Protein AF-A0A969NGE4-F1 (afdb_monomer)

Mean predicted aligned error: 2.94 Å

Sequence (119 aa):
MRVAFHCNHLGIAGTEVAIFDYAKYGRDLLEIDPYFIVKRDSADTLQKIYLKFCSEFGSEKILFYEGFNSVERLLDQKKIDIFYALKSGEIDHVVSNGRKTVIHSVFGANQPHGNVYAY

Solvent-accessible surface area (backbone atoms only — not comparable to full-atom values): 6606 Å² total; per-residue (Å²): 92,32,36,31,39,51,33,74,40,40,52,84,50,71,61,44,49,49,51,52,49,51,43,51,50,33,31,78,75,66,60,34,48,62,31,37,43,28,39,51,86,36,88,63,46,38,67,73,45,49,52,51,50,30,73,76,68,38,60,92,32,58,42,74,33,84,50,78,86,53,46,61,58,54,38,59,77,67,59,45,55,32,39,36,37,67,43,61,29,64,89,77,77,90,58,60,93,89,38,54,16,37,33,40,24,79,40,92,56,86,44,85,50,70,76,40,63,46,112

pLDDT: mean 94.83, std 6.05, range [63.03, 98.81]

Radius of gyration: 13.27 Å; Cα contacts (8 Å, |Δi|>4): 217; chains: 1; bounding box: 32×34×32 Å

Nearest PDB structures (foldseek):
  1vq1-assembly2_B  TM=5.377E-01  e=7.753E-01  Thermotoga maritima MSB8
  1sg9-assembly2_B  TM=5.457E-01  e=9.379E-01  Thermotoga maritima
  1vq1-assembly1_A  TM=5.554E-01  e=1.065E+00  Thermotoga maritima MSB8
  1nv8-assembly2_B  TM=5.091E-01  e=1.135E+00  Thermotoga maritima
  1nv9-assembly1_A  TM=5.431E-01  e=4.588E+00  Thermotoga maritima

Structure (mmCIF, N/CA/C/O backbone):
data_AF-A0A969NGE4-F1
#
_entry.id   AF-A0A969NGE4-F1
#
loop_
_atom_site.group_PDB
_atom_site.id
_atom_site.type_symbol
_atom_site.label_atom_id
_atom_site.label_alt_id
_atom_site.label_comp_id
_atom_site.label_asym_id
_atom_site.label_entity_id
_atom_site.label_seq_id
_atom_site.pdbx_PDB_ins_code
_atom_site.Cartn_x
_atom_site.Cartn_y
_atom_site.Cartn_z
_atom_site.occupancy
_atom_site.B_iso_or_equiv
_atom_site.auth_seq_id
_atom_site.auth_comp_id
_atom_site.auth_asym_id
_atom_site.auth_atom_id
_atom_site.pdbx_PDB_model_num
ATOM 1 N N . MET A 1 1 ? -13.743 -2.656 3.933 1.00 96.81 1 MET A N 1
ATOM 2 C CA . MET A 1 1 ? -12.618 -3.629 3.986 1.00 96.81 1 MET A CA 1
ATOM 3 C C . MET A 1 1 ? -11.305 -2.864 3.973 1.00 96.81 1 MET A C 1
ATOM 5 O O . MET A 1 1 ? -11.189 -1.956 3.162 1.00 96.81 1 MET A O 1
ATOM 9 N N . ARG A 1 2 ? -10.340 -3.177 4.842 1.00 98.62 2 ARG A N 1
ATOM 10 C CA . ARG A 1 2 ? -9.054 -2.467 4.927 1.00 98.62 2 ARG A CA 1
ATOM 11 C C . ARG A 1 2 ? -7.997 -3.091 4.032 1.00 98.62 2 ARG A C 1
ATOM 13 O O . ARG A 1 2 ? -7.658 -4.263 4.193 1.00 98.62 2 ARG A O 1
ATOM 20 N N . VAL A 1 3 ? -7.447 -2.290 3.127 1.00 98.81 3 VAL A N 1
ATOM 21 C CA . VAL A 1 3 ? -6.458 -2.744 2.143 1.00 98.81 3 VAL A CA 1
ATOM 22 C C . VAL A 1 3 ? -5.179 -1.944 2.318 1.00 98.81 3 VAL A C 1
ATOM 24 O O . VAL A 1 3 ? -5.200 -0.718 2.257 1.00 98.81 3 VAL A O 1
ATOM 27 N N . ALA A 1 4 ? -4.068 -2.636 2.542 1.00 98.69 4 ALA A N 1
ATOM 28 C CA . ALA A 1 4 ? -2.747 -2.035 2.608 1.00 98.69 4 ALA A CA 1
ATOM 29 C C . ALA A 1 4 ? -2.038 -2.173 1.260 1.00 98.69 4 ALA A C 1
ATOM 31 O O . ALA A 1 4 ? -1.739 -3.287 0.840 1.00 98.69 4 ALA A O 1
ATOM 32 N N . PHE A 1 5 ? -1.741 -1.052 0.613 1.00 98.62 5 PHE A N 1
ATOM 33 C CA . PHE A 1 5 ? -0.959 -0.982 -0.614 1.00 98.62 5 PHE A CA 1
ATOM 34 C C . PHE A 1 5 ? 0.525 -0.863 -0.267 1.00 98.62 5 PHE A C 1
ATOM 36 O O . PHE A 1 5 ? 0.932 0.049 0.455 1.00 98.62 5 PHE A O 1
ATOM 43 N N . HIS A 1 6 ? 1.336 -1.796 -0.753 1.00 97.88 6 HIS A N 1
ATOM 44 C CA . HIS A 1 6 ? 2.785 -1.745 -0.606 1.00 97.88 6 HIS A CA 1
ATOM 45 C C . HIS A 1 6 ? 3.399 -0.762 -1.602 1.00 97.88 6 HIS A C 1
ATOM 47 O O . HIS A 1 6 ? 3.076 -0.803 -2.787 1.00 97.88 6 HIS A O 1
ATOM 53 N N . CYS A 1 7 ? 4.309 0.082 -1.115 1.00 95.50 7 CYS A N 1
ATOM 54 C CA . CYS A 1 7 ? 5.097 0.996 -1.930 1.00 95.50 7 CYS A CA 1
ATOM 55 C C . CYS A 1 7 ? 6.577 0.888 -1.542 1.00 95.50 7 CYS A C 1
ATOM 57 O O . CYS A 1 7 ? 6.941 1.026 -0.370 1.00 95.50 7 CYS A O 1
ATOM 59 N N . ASN A 1 8 ? 7.460 0.736 -2.530 1.00 92.94 8 ASN A N 1
ATOM 60 C CA . ASN A 1 8 ? 8.903 0.840 -2.289 1.00 92.94 8 ASN A CA 1
ATOM 61 C C . ASN A 1 8 ? 9.329 2.278 -1.962 1.00 92.94 8 ASN A C 1
ATOM 63 O O . ASN A 1 8 ? 10.284 2.477 -1.220 1.00 92.94 8 ASN A O 1
ATOM 67 N N . HIS A 1 9 ? 8.628 3.263 -2.523 1.00 93.19 9 HIS A N 1
ATOM 68 C CA . HIS A 1 9 ? 8.815 4.694 -2.297 1.00 93.19 9 HIS A CA 1
ATOM 69 C C . HIS A 1 9 ? 7.540 5.447 -2.705 1.00 93.19 9 HIS A C 1
ATOM 71 O O . HIS A 1 9 ? 6.631 4.857 -3.287 1.00 93.19 9 HIS A O 1
ATOM 77 N N . LEU A 1 10 ? 7.449 6.746 -2.406 1.00 93.31 10 LEU A N 1
ATOM 78 C CA . LEU A 1 10 ? 6.376 7.612 -2.914 1.00 93.31 10 LEU A CA 1
ATOM 79 C C . LEU A 1 10 ? 6.913 8.530 -4.012 1.00 93.31 10 LEU A C 1
ATOM 81 O O . LEU A 1 10 ? 7.541 9.552 -3.732 1.00 93.31 10 LEU A O 1
ATOM 85 N N . GLY A 1 11 ? 6.646 8.166 -5.262 1.00 91.50 11 GLY A N 1
ATOM 86 C CA . GLY A 1 11 ? 7.180 8.834 -6.444 1.00 91.50 11 GLY A CA 1
ATOM 87 C C . GLY A 1 11 ? 6.124 9.155 -7.498 1.00 91.50 11 GLY A C 1
ATOM 88 O O . GLY A 1 11 ? 4.924 9.203 -7.233 1.00 91.50 11 GLY A O 1
ATOM 89 N N . ILE A 1 12 ? 6.609 9.404 -8.711 1.00 90.94 12 ILE A N 1
ATOM 90 C CA . ILE A 1 12 ? 5.796 9.665 -9.909 1.00 90.94 12 ILE A CA 1
ATOM 91 C C . ILE A 1 12 ? 5.918 8.544 -10.949 1.00 90.94 12 ILE A C 1
ATOM 93 O O . ILE A 1 12 ? 5.481 8.713 -12.085 1.00 90.94 12 ILE A O 1
ATOM 97 N N . ALA A 1 13 ? 6.555 7.427 -10.586 1.00 88.38 13 ALA A N 1
ATOM 98 C CA . ALA A 1 13 ? 6.665 6.272 -11.459 1.00 88.38 13 ALA A CA 1
ATOM 99 C C . ALA A 1 13 ? 5.316 5.540 -11.569 1.00 88.38 13 ALA A C 1
ATOM 101 O O . ALA A 1 13 ? 4.378 5.773 -10.800 1.00 88.38 13 ALA A O 1
ATOM 102 N N . GLY A 1 14 ? 5.198 4.706 -12.605 1.00 90.44 14 GLY A N 1
ATOM 103 C CA . GLY A 1 14 ? 3.912 4.151 -13.033 1.00 90.44 14 GLY A CA 1
ATOM 104 C C . GLY A 1 14 ? 3.193 3.361 -11.940 1.00 90.44 14 GLY A C 1
ATOM 105 O O . GLY A 1 14 ? 1.982 3.500 -11.787 1.00 90.44 14 GLY A O 1
ATOM 106 N N . THR A 1 15 ? 3.929 2.585 -11.143 1.00 93.31 15 THR A N 1
ATOM 107 C CA . THR A 1 15 ? 3.355 1.782 -10.058 1.00 93.31 15 THR A CA 1
ATOM 108 C C . THR A 1 15 ? 2.790 2.648 -8.936 1.00 93.31 15 THR A C 1
ATOM 110 O O . THR A 1 15 ? 1.693 2.380 -8.458 1.00 93.31 15 THR A O 1
ATOM 113 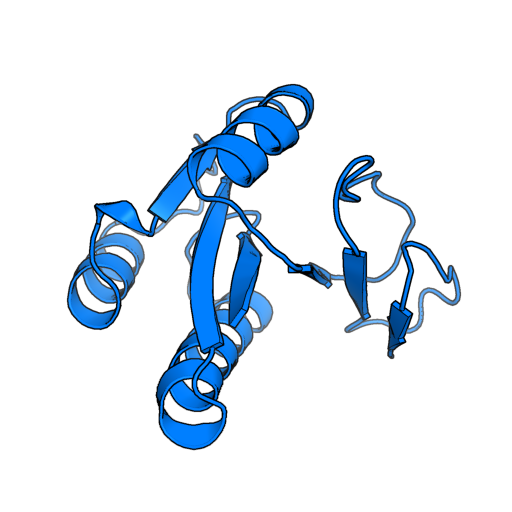N N . GLU A 1 16 ? 3.472 3.726 -8.554 1.00 93.88 16 GLU A N 1
ATOM 114 C CA . GLU A 1 16 ? 3.034 4.632 -7.488 1.00 93.88 16 GLU A CA 1
ATOM 115 C C . GLU A 1 16 ? 1.814 5.456 -7.913 1.00 93.88 16 GLU A C 1
ATOM 117 O O . GLU A 1 16 ? 0.899 5.662 -7.112 1.00 93.88 16 GLU A O 1
ATOM 122 N N . VAL A 1 17 ? 1.769 5.890 -9.178 1.00 95.94 17 VAL A N 1
ATOM 123 C CA . VAL A 1 17 ? 0.593 6.567 -9.748 1.00 95.94 17 VAL A CA 1
ATOM 124 C C . VAL A 1 17 ? -0.603 5.615 -9.778 1.00 95.94 17 VAL A C 1
ATOM 126 O O . VAL A 1 17 ? -1.670 5.967 -9.279 1.00 95.94 17 VAL A O 1
ATOM 129 N N . ALA A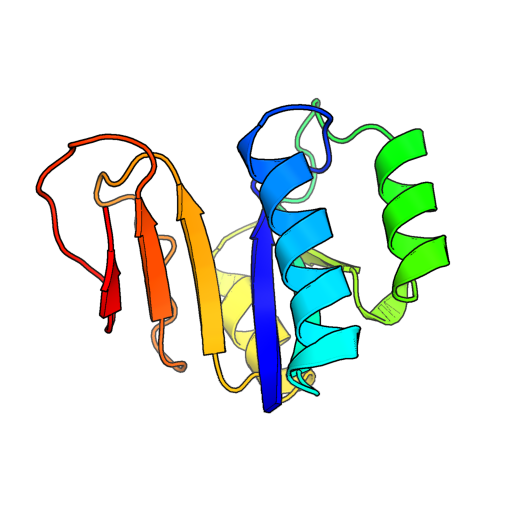 1 18 ? -0.414 4.389 -10.275 1.00 97.62 18 ALA A N 1
ATOM 130 C CA . ALA A 1 18 ? -1.475 3.387 -10.319 1.00 97.62 18 ALA A CA 1
ATOM 131 C C . ALA A 1 18 ? -1.975 3.009 -8.915 1.00 97.62 18 ALA A C 1
ATOM 133 O O . ALA A 1 18 ? -3.179 2.931 -8.699 1.00 97.62 18 ALA A O 1
ATOM 134 N N . ILE A 1 19 ? -1.077 2.829 -7.938 1.00 97.75 19 ILE A N 1
ATOM 135 C CA . ILE A 1 19 ? -1.449 2.568 -6.539 1.00 97.75 19 ILE A CA 1
ATOM 136 C C . ILE A 1 19 ? -2.295 3.711 -5.971 1.00 97.75 19 ILE A C 1
ATOM 138 O O . ILE A 1 19 ? -3.306 3.444 -5.323 1.00 97.75 19 ILE A O 1
ATOM 142 N N . PHE A 1 20 ? -1.908 4.970 -6.209 1.00 98.25 20 PHE A N 1
ATOM 143 C CA . PHE A 1 20 ? -2.687 6.124 -5.757 1.00 98.25 20 PHE A CA 1
ATOM 144 C C . PHE A 1 20 ? -4.111 6.084 -6.327 1.00 98.25 20 PHE A C 1
ATOM 146 O O . PHE A 1 20 ? -5.078 6.220 -5.575 1.00 98.25 20 PHE A O 1
ATOM 153 N N . ASP A 1 21 ? -4.242 5.849 -7.634 1.00 98.12 21 ASP A N 1
ATOM 154 C CA . ASP A 1 21 ? -5.537 5.805 -8.311 1.00 98.12 21 ASP A CA 1
ATOM 155 C C . ASP A 1 21 ? -6.377 4.602 -7.857 1.00 98.12 21 ASP A C 1
ATOM 157 O O . ASP A 1 21 ? -7.554 4.763 -7.538 1.00 98.12 21 ASP A O 1
ATOM 161 N N . TYR A 1 22 ? -5.789 3.409 -7.736 1.00 98.06 22 TYR A N 1
ATOM 162 C CA . TYR A 1 22 ? -6.484 2.218 -7.237 1.00 98.06 22 TYR A CA 1
ATOM 163 C C . TYR A 1 22 ? -6.961 2.385 -5.795 1.00 98.06 22 TYR A C 1
ATOM 165 O O . TYR A 1 22 ? -8.075 1.977 -5.472 1.00 98.06 22 TYR A O 1
ATOM 173 N N . ALA A 1 23 ? -6.160 3.008 -4.930 1.00 98.44 23 ALA A N 1
ATOM 174 C CA . ALA A 1 23 ? -6.563 3.294 -3.560 1.00 98.44 23 ALA A CA 1
ATOM 175 C C . ALA A 1 23 ? -7.702 4.324 -3.511 1.00 98.44 23 ALA A C 1
ATOM 177 O O . ALA A 1 23 ? -8.677 4.129 -2.785 1.00 98.44 23 ALA A O 1
ATOM 178 N N . LYS A 1 24 ? -7.604 5.395 -4.310 1.00 98.62 24 LYS A N 1
ATOM 179 C CA . LYS A 1 24 ? -8.619 6.450 -4.399 1.00 98.62 24 LYS A CA 1
ATOM 180 C C . LYS A 1 24 ? -9.943 5.923 -4.939 1.00 98.62 24 LYS A C 1
ATOM 182 O O . LYS A 1 24 ? -10.957 5.992 -4.255 1.00 98.62 24 LYS A O 1
ATOM 187 N N . TYR A 1 25 ? -9.936 5.354 -6.138 1.00 98.56 25 TYR A N 1
ATOM 188 C CA . TYR A 1 25 ? -11.158 4.857 -6.762 1.00 98.56 25 TYR A CA 1
ATOM 189 C C . TYR A 1 25 ? -11.675 3.596 -6.078 1.00 98.56 25 TYR A C 1
ATOM 191 O O . TYR A 1 25 ? -12.880 3.390 -6.021 1.00 98.56 25 TYR A O 1
ATOM 199 N N . GLY A 1 26 ? -10.803 2.781 -5.483 1.00 98.31 26 GLY A N 1
ATOM 200 C CA . GLY A 1 26 ? -11.231 1.690 -4.616 1.00 98.31 26 GLY A CA 1
ATOM 201 C C . GLY A 1 26 ? -12.010 2.200 -3.404 1.00 98.31 26 GLY A C 1
ATOM 202 O O . GLY A 1 26 ? -13.034 1.619 -3.053 1.00 98.31 26 GLY A O 1
ATOM 203 N N . ARG A 1 27 ? -11.564 3.290 -2.767 1.00 98.25 27 ARG A N 1
ATOM 204 C CA . ARG A 1 27 ? -12.311 3.926 -1.672 1.00 98.25 27 ARG A CA 1
ATOM 205 C C . ARG A 1 27 ? -13.646 4.469 -2.171 1.00 98.25 27 ARG A C 1
ATOM 207 O O . ARG A 1 27 ? -14.678 4.175 -1.578 1.00 98.25 27 ARG A O 1
ATOM 214 N N . ASP A 1 28 ? -13.610 5.233 -3.258 1.00 98.44 28 ASP A N 1
ATOM 215 C CA . ASP A 1 28 ? -14.759 6.000 -3.744 1.00 98.44 28 ASP A CA 1
ATOM 216 C C . ASP A 1 28 ? -15.837 5.118 -4.408 1.00 98.44 28 ASP A C 1
ATOM 218 O O . ASP A 1 28 ? -17.014 5.466 -4.373 1.00 98.44 28 ASP A O 1
ATOM 222 N N . LEU A 1 29 ? -15.454 3.984 -5.011 1.00 98.44 29 LEU A N 1
ATOM 223 C CA . LEU A 1 29 ? -16.355 3.114 -5.784 1.00 98.44 29 LEU A CA 1
ATOM 224 C C . LEU A 1 29 ? -16.628 1.758 -5.126 1.00 98.44 29 LEU A C 1
ATOM 226 O O . LEU A 1 29 ? -17.678 1.170 -5.371 1.00 98.44 29 LEU A O 1
ATOM 230 N N . LEU A 1 30 ? -15.676 1.228 -4.351 1.00 97.56 30 LEU A N 1
ATOM 231 C CA . LEU A 1 30 ? -15.738 -0.126 -3.779 1.00 97.56 30 LEU A CA 1
ATOM 232 C C . LEU A 1 30 ? -15.737 -0.126 -2.245 1.00 97.56 30 LEU A C 1
ATOM 234 O O . LEU A 1 30 ? -15.652 -1.194 -1.637 1.00 97.56 30 LEU A O 1
ATOM 238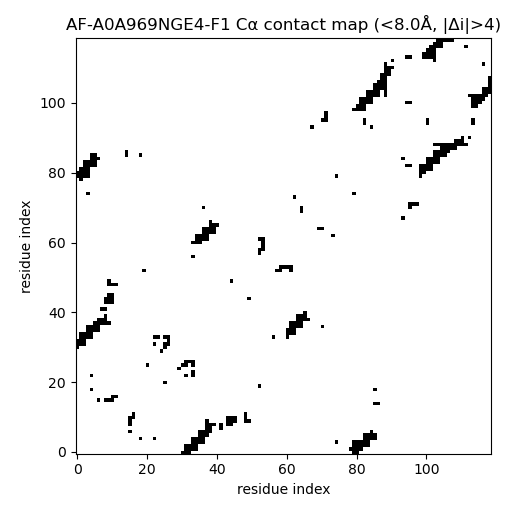 N N . GLU A 1 31 ? -15.793 1.054 -1.621 1.00 97.31 31 GLU A N 1
ATOM 239 C CA . GLU A 1 31 ? -15.868 1.231 -0.165 1.00 97.31 31 GLU A CA 1
ATOM 240 C C . GLU A 1 31 ? -14.725 0.524 0.597 1.00 97.31 31 GLU A C 1
ATOM 242 O O . GLU A 1 31 ? -14.881 0.028 1.724 1.00 97.31 31 GLU A O 1
ATOM 247 N N . ILE A 1 32 ? -13.535 0.456 -0.017 1.00 98.19 32 ILE A N 1
ATOM 248 C CA . ILE A 1 32 ? -12.332 0.011 0.695 1.00 98.19 32 ILE A CA 1
ATOM 249 C C . ILE A 1 32 ? -11.7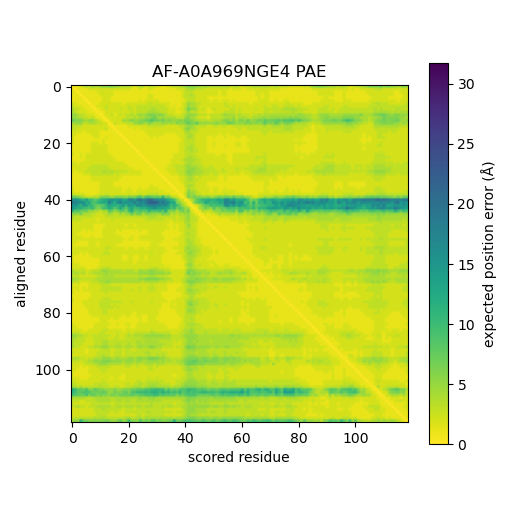72 1.155 1.548 1.00 98.19 32 ILE A C 1
ATOM 251 O O . ILE A 1 32 ? -11.897 2.331 1.223 1.00 98.19 32 ILE A O 1
ATOM 255 N N . ASP A 1 33 ? -11.111 0.798 2.643 1.00 98.62 33 ASP A N 1
ATOM 256 C CA . ASP A 1 33 ? -10.406 1.720 3.530 1.00 98.62 33 ASP A CA 1
ATOM 257 C C . ASP A 1 33 ? -8.889 1.561 3.296 1.00 98.62 33 ASP A C 1
ATOM 259 O O . ASP A 1 33 ? -8.300 0.588 3.790 1.00 98.62 33 ASP A O 1
ATOM 263 N N . PRO A 1 34 ? -8.260 2.432 2.481 1.00 98.69 34 PRO A N 1
ATOM 264 C CA 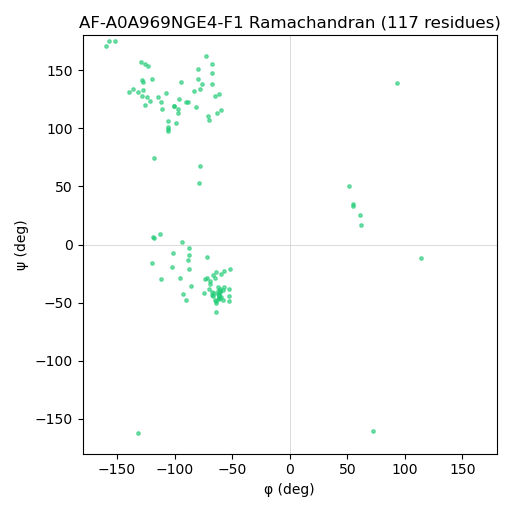. PRO A 1 34 ? -6.884 2.246 2.042 1.00 98.69 34 PRO A CA 1
ATOM 265 C C . PRO A 1 34 ? -5.860 2.676 3.100 1.00 98.69 34 PRO A C 1
ATOM 267 O O . PRO A 1 34 ? -5.999 3.696 3.775 1.00 98.69 34 PRO A O 1
ATOM 270 N N . TYR A 1 35 ? -4.781 1.907 3.183 1.00 98.75 35 TYR A N 1
ATOM 271 C CA . TYR A 1 35 ? -3.557 2.201 3.920 1.00 98.75 35 TYR A CA 1
ATOM 272 C C . TYR A 1 35 ? -2.358 2.013 2.994 1.00 98.75 35 TYR A C 1
ATOM 274 O O . TYR A 1 35 ? -2.426 1.246 2.039 1.00 98.75 35 TYR A O 1
ATOM 282 N N . PHE A 1 36 ? -1.240 2.663 3.300 1.00 98.50 36 PHE A N 1
ATOM 283 C CA . PHE A 1 36 ? -0.017 2.572 2.510 1.00 98.50 36 PHE A CA 1
ATOM 284 C C . PHE A 1 36 ? 1.133 2.112 3.395 1.00 98.50 36 PHE A C 1
ATOM 286 O O . PHE A 1 36 ? 1.381 2.695 4.450 1.00 98.50 36 PHE A O 1
ATOM 293 N N . ILE A 1 37 ? 1.822 1.058 2.966 1.00 97.81 37 ILE A N 1
ATOM 294 C CA . ILE A 1 37 ? 2.997 0.494 3.628 1.00 97.81 37 ILE A CA 1
ATOM 295 C C . ILE A 1 37 ? 4.209 0.890 2.800 1.00 97.81 37 ILE A C 1
ATOM 297 O O . ILE A 1 37 ? 4.490 0.289 1.765 1.00 97.81 37 ILE A O 1
ATOM 301 N N . VAL A 1 38 ? 4.900 1.931 3.248 1.00 96.69 38 VAL A N 1
ATOM 302 C CA . VAL A 1 38 ? 5.974 2.586 2.503 1.00 96.69 38 VAL A CA 1
ATOM 303 C C . VAL A 1 38 ? 7.313 2.236 3.132 1.00 96.69 38 VAL A C 1
ATOM 305 O O . VAL A 1 38 ? 7.493 2.376 4.343 1.00 96.69 38 VAL A O 1
ATOM 308 N N . LYS A 1 39 ? 8.284 1.804 2.333 1.00 94.62 39 LYS A N 1
ATOM 309 C CA . LYS A 1 39 ? 9.641 1.603 2.848 1.00 94.62 39 LYS A CA 1
ATOM 310 C C . LYS A 1 39 ? 10.242 2.952 3.272 1.00 94.62 39 LYS A C 1
ATOM 312 O O . LYS A 1 39 ? 10.230 3.916 2.510 1.00 94.62 39 LYS A O 1
ATOM 317 N N . ARG A 1 40 ? 10.743 3.040 4.505 1.00 87.94 40 ARG A N 1
ATOM 318 C CA . ARG A 1 40 ? 11.470 4.204 5.025 1.00 87.94 40 ARG A CA 1
ATOM 319 C C . ARG A 1 40 ? 12.804 4.341 4.286 1.00 87.94 40 ARG A C 1
ATOM 321 O O . ARG A 1 40 ? 13.387 3.342 3.873 1.00 87.94 40 ARG A O 1
ATOM 328 N N . ASP A 1 41 ? 13.258 5.581 4.122 1.00 69.19 41 ASP A N 1
ATOM 329 C CA . ASP A 1 41 ? 14.552 5.937 3.522 1.00 69.19 41 ASP A CA 1
ATOM 330 C C . ASP A 1 41 ? 14.759 5.496 2.071 1.00 69.19 41 ASP A C 1
ATOM 332 O O . ASP A 1 41 ? 15.890 5.393 1.595 1.00 69.19 41 ASP A O 1
ATOM 336 N N . SER A 1 42 ? 13.685 5.310 1.305 1.00 63.03 42 SER A N 1
ATOM 337 C CA . SER A 1 42 ? 13.846 5.380 -0.141 1.00 63.03 42 SER A CA 1
ATOM 338 C C . SER A 1 42 ? 14.293 6.805 -0.493 1.00 63.03 42 SER A C 1
ATOM 340 O O . SER A 1 42 ? 13.506 7.743 -0.323 1.00 63.03 42 SER A O 1
ATOM 342 N N . ALA A 1 43 ? 15.520 6.980 -0.990 1.00 64.75 43 ALA A N 1
ATOM 343 C CA . ALA A 1 43 ? 16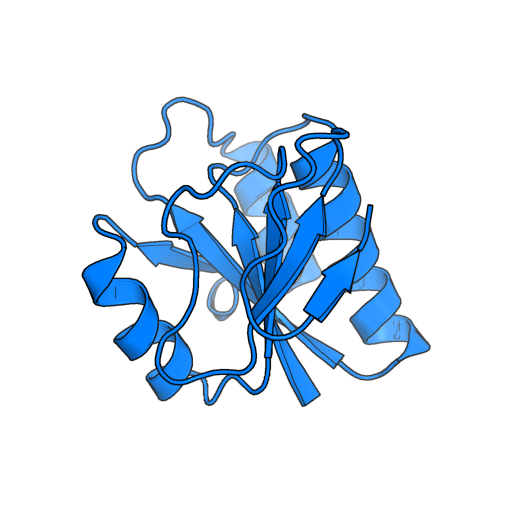.011 8.270 -1.493 1.00 64.75 43 ALA A CA 1
ATOM 344 C C . ALA A 1 43 ? 15.048 8.903 -2.524 1.00 64.75 43 ALA A C 1
ATOM 346 O O . ALA A 1 43 ? 15.023 10.117 -2.702 1.00 64.75 43 ALA A O 1
ATOM 347 N N . ASP A 1 44 ? 14.201 8.069 -3.130 1.00 72.12 44 ASP A N 1
ATOM 348 C CA . ASP A 1 44 ? 13.228 8.413 -4.161 1.00 72.12 44 ASP A CA 1
ATOM 349 C C . ASP A 1 44 ? 11.862 8.879 -3.624 1.00 72.12 44 ASP A C 1
ATOM 351 O O . ASP A 1 44 ? 10.988 9.241 -4.413 1.00 72.12 44 ASP A O 1
ATOM 355 N N . THR A 1 45 ? 11.629 8.881 -2.301 1.00 82.00 45 THR A N 1
ATOM 356 C CA . THR A 1 45 ? 10.371 9.420 -1.758 1.00 82.00 45 THR A CA 1
ATOM 357 C C . THR A 1 45 ? 10.358 10.937 -1.900 1.00 82.00 45 THR A C 1
ATOM 359 O O . THR A 1 45 ? 11.056 11.676 -1.207 1.00 82.00 45 THR A O 1
ATOM 362 N N . LEU A 1 46 ? 9.494 11.416 -2.786 1.00 85.75 46 LEU A N 1
ATOM 363 C CA . LEU A 1 46 ? 9.302 12.830 -3.042 1.00 85.75 46 LEU A CA 1
ATOM 364 C C . LEU A 1 46 ? 8.376 13.420 -1.978 1.00 85.75 46 LEU A C 1
ATOM 366 O O . LEU A 1 46 ? 7.192 13.082 -1.905 1.00 85.75 46 LEU A O 1
ATOM 370 N N . GLN A 1 47 ? 8.877 14.381 -1.198 1.00 90.38 47 GLN A N 1
ATOM 371 C CA . GLN A 1 47 ? 8.101 15.052 -0.146 1.00 90.38 47 GLN A CA 1
ATOM 372 C C . GLN A 1 47 ? 6.768 15.617 -0.668 1.00 90.38 47 GLN A C 1
ATOM 374 O O . GLN A 1 47 ? 5.739 15.511 -0.004 1.00 90.38 47 GLN A O 1
ATOM 379 N N . LYS A 1 48 ? 6.758 16.168 -1.889 1.00 93.56 48 LYS A N 1
ATOM 380 C CA . LYS A 1 48 ? 5.538 16.667 -2.541 1.00 93.56 48 LYS A CA 1
ATOM 381 C C . LYS A 1 48 ? 4.490 15.564 -2.741 1.00 93.56 48 LYS A C 1
ATOM 383 O O . LYS A 1 48 ? 3.299 15.823 -2.587 1.00 93.56 48 LYS A O 1
ATOM 388 N N . ILE A 1 49 ? 4.922 14.348 -3.073 1.00 95.19 49 ILE A N 1
ATOM 389 C CA . ILE A 1 49 ? 4.029 13.201 -3.261 1.00 95.19 49 ILE A CA 1
ATOM 390 C C . ILE A 1 49 ? 3.542 12.687 -1.910 1.00 95.19 49 ILE A C 1
ATOM 392 O O . ILE A 1 49 ? 2.344 12.481 -1.756 1.00 95.19 49 ILE A O 1
ATOM 396 N N . TYR A 1 50 ? 4.409 12.600 -0.900 1.00 95.00 50 TYR A N 1
ATOM 397 C CA . TYR A 1 50 ? 3.973 12.304 0.468 1.00 95.00 50 TYR A CA 1
ATOM 398 C C . TYR A 1 50 ? 2.867 13.261 0.942 1.00 95.00 50 TYR A C 1
ATOM 400 O O . TYR A 1 50 ? 1.818 12.816 1.400 1.00 95.00 50 TYR A O 1
ATOM 408 N N . LEU A 1 51 ? 3.047 14.573 0.758 1.00 96.19 51 LEU A N 1
ATOM 409 C CA . LEU A 1 51 ? 2.030 15.565 1.120 1.00 96.19 51 LEU A CA 1
ATOM 410 C C . LEU A 1 51 ? 0.724 15.385 0.330 1.00 96.19 51 LEU A C 1
ATOM 412 O O . LEU A 1 51 ? -0.352 15.537 0.905 1.00 96.19 51 LEU A O 1
ATOM 416 N N . LYS A 1 52 ? 0.798 15.007 -0.954 1.00 97.12 52 LYS A N 1
ATOM 417 C CA . LYS A 1 52 ? -0.383 14.658 -1.762 1.00 97.12 52 LYS A CA 1
ATOM 418 C C . LYS A 1 52 ? -1.129 13.455 -1.172 1.00 97.12 52 LYS A C 1
ATOM 420 O O . LYS A 1 52 ? -2.345 13.518 -1.030 1.00 97.12 52 LYS A O 1
ATOM 425 N N . PHE A 1 53 ? -0.417 12.390 -0.803 1.00 97.69 53 PHE A N 1
ATOM 426 C CA . PHE A 1 53 ? -1.011 11.208 -0.168 1.00 97.69 53 PHE A CA 1
ATOM 427 C C . PHE A 1 53 ? -1.661 11.563 1.174 1.00 97.69 53 PHE A C 1
ATOM 429 O O . PHE A 1 53 ? -2.811 11.204 1.407 1.00 97.69 53 PHE A O 1
ATOM 436 N N . CYS A 1 54 ? -0.978 12.335 2.021 1.00 97.69 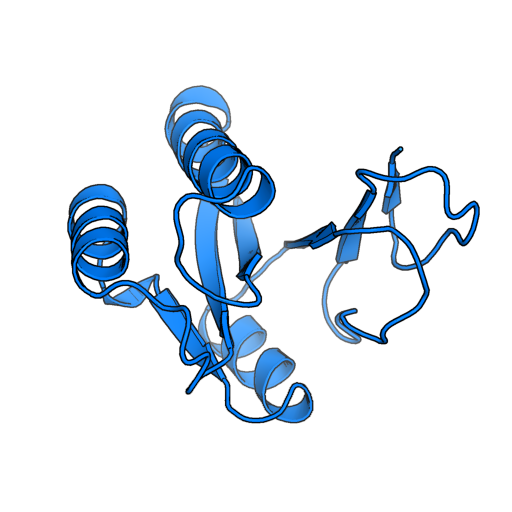54 CYS A N 1
ATOM 437 C CA . CYS A 1 54 ? -1.537 12.808 3.287 1.00 97.69 54 CYS A CA 1
ATOM 438 C C . CYS A 1 54 ? -2.792 13.665 3.091 1.00 97.69 54 CYS A C 1
ATOM 440 O O . CYS A 1 54 ? -3.739 13.528 3.856 1.00 97.69 54 CYS A O 1
ATOM 442 N N . SER A 1 55 ? -2.816 14.532 2.075 1.00 98.19 55 SER A N 1
ATOM 443 C CA . SER A 1 55 ? -3.980 15.374 1.784 1.00 98.19 55 SER A CA 1
ATOM 444 C C . SER A 1 55 ? -5.183 14.578 1.272 1.00 98.19 55 SER A C 1
ATOM 446 O O . SER A 1 55 ? -6.310 14.983 1.532 1.00 98.19 55 SER A O 1
ATOM 448 N N . GLU A 1 56 ? -4.964 13.500 0.516 1.00 98.25 56 GLU A N 1
ATOM 449 C CA . GLU A 1 56 ? -6.046 12.690 -0.064 1.00 98.25 56 GLU A CA 1
ATOM 450 C C . GLU A 1 56 ? -6.560 11.619 0.913 1.00 98.25 56 GLU A C 1
ATOM 452 O O . GLU A 1 56 ? -7.755 11.324 0.919 1.00 98.25 56 GLU A O 1
ATOM 457 N N . PHE A 1 57 ? -5.678 11.033 1.731 1.00 98.31 57 PHE A N 1
ATOM 458 C CA . PHE A 1 57 ? -5.997 9.856 2.550 1.00 98.31 57 PHE A CA 1
ATOM 459 C C . PHE A 1 57 ? -5.844 10.060 4.061 1.00 98.31 57 PHE A C 1
ATOM 461 O O . PHE A 1 57 ? -6.372 9.252 4.816 1.00 98.31 57 PHE A O 1
ATOM 468 N N . GLY A 1 58 ? -5.153 11.109 4.509 1.00 98.19 58 GLY A N 1
ATOM 469 C CA . GLY A 1 58 ? -4.751 11.285 5.907 1.00 98.19 58 GLY A CA 1
ATOM 470 C C . GLY A 1 58 ? -3.345 10.741 6.178 1.00 98.19 58 GLY A C 1
ATOM 471 O O . GLY A 1 58 ? -2.942 9.691 5.669 1.00 98.19 58 GLY A O 1
ATOM 472 N N . SER A 1 59 ? -2.557 11.464 6.976 1.00 97.00 59 SER A N 1
ATOM 473 C CA . SER A 1 59 ? -1.170 11.082 7.287 1.00 97.00 59 SER A CA 1
ATOM 474 C C . SER A 1 59 ? -1.077 9.801 8.120 1.00 97.00 59 SER A C 1
ATOM 476 O O . SER A 1 59 ? -0.105 9.059 8.018 1.00 97.00 59 SER A O 1
ATOM 478 N N . GLU A 1 60 ? -2.111 9.474 8.893 1.00 97.44 60 GLU A N 1
ATOM 479 C CA . GLU A 1 60 ? -2.211 8.263 9.705 1.00 97.44 60 GLU A CA 1
ATOM 480 C C . GLU A 1 60 ? -2.429 6.977 8.893 1.00 97.44 60 GLU A C 1
ATOM 482 O O . GLU A 1 60 ? -2.351 5.873 9.458 1.00 97.44 60 GLU A O 1
ATOM 487 N N . LYS A 1 61 ? -2.728 7.119 7.594 1.00 98.25 61 LYS A N 1
ATOM 488 C CA . LYS A 1 61 ? -2.824 6.023 6.622 1.00 98.25 61 LYS A CA 1
ATOM 489 C C . LYS A 1 61 ? -1.489 5.710 5.955 1.00 98.25 61 LYS A C 1
ATOM 491 O O . LYS A 1 61 ? -1.375 4.656 5.333 1.00 98.25 61 LYS A O 1
ATOM 496 N N . ILE A 1 62 ? -0.489 6.583 6.092 1.00 97.69 62 ILE A N 1
ATOM 497 C CA . ILE A 1 62 ? 0.837 6.415 5.491 1.00 97.69 62 ILE A CA 1
ATOM 498 C C . ILE A 1 62 ? 1.785 5.854 6.549 1.00 97.69 62 ILE A C 1
ATOM 500 O O . ILE A 1 62 ? 2.200 6.552 7.474 1.00 97.69 62 ILE A O 1
ATOM 504 N N . LEU A 1 63 ? 2.102 4.567 6.447 1.00 97.12 63 LEU A N 1
ATOM 505 C CA . LEU A 1 63 ? 2.866 3.840 7.455 1.00 97.12 63 LEU A CA 1
ATOM 506 C C . LEU A 1 63 ? 4.231 3.475 6.896 1.00 97.12 63 LEU A C 1
ATOM 508 O O . LEU A 1 63 ? 4.335 2.777 5.891 1.00 97.12 63 LEU A O 1
ATOM 512 N N . PHE A 1 64 ? 5.277 3.926 7.579 1.00 96.06 64 PHE A N 1
ATOM 513 C CA . PHE A 1 64 ? 6.646 3.662 7.167 1.00 96.06 64 PHE A CA 1
ATOM 514 C C . PHE A 1 64 ? 7.223 2.437 7.873 1.00 96.06 64 PHE A C 1
ATOM 516 O O . PHE A 1 64 ? 7.038 2.274 9.081 1.00 96.06 64 PHE A O 1
ATOM 523 N N . TYR A 1 65 ? 7.972 1.618 7.139 1.00 95.75 65 TYR A N 1
ATOM 524 C CA . TYR A 1 65 ? 8.703 0.472 7.680 1.00 95.75 65 TYR A CA 1
ATOM 525 C C . TYR A 1 65 ? 10.173 0.504 7.245 1.00 95.75 65 TYR A C 1
ATOM 527 O O . TYR A 1 65 ? 10.473 0.850 6.112 1.00 95.75 65 TYR A O 1
ATOM 535 N N . GLU A 1 66 ? 11.106 0.128 8.118 1.00 91.62 66 GLU A N 1
ATOM 536 C CA . GLU A 1 66 ? 12.543 0.069 7.780 1.00 91.62 66 GLU A CA 1
ATOM 537 C C . GLU A 1 66 ? 12.938 -1.314 7.240 1.00 91.62 66 GLU A C 1
ATOM 539 O O . GLU A 1 66 ? 13.550 -1.435 6.180 1.00 91.62 66 GLU A O 1
ATOM 544 N N . GLY A 1 67 ? 12.519 -2.375 7.934 1.00 92.56 67 GLY A N 1
ATOM 545 C CA . GLY A 1 67 ? 12.699 -3.766 7.518 1.00 92.56 67 GLY A CA 1
ATOM 546 C C . GLY A 1 67 ? 11.356 -4.464 7.353 1.00 92.56 67 GLY A C 1
ATOM 547 O O . GLY A 1 67 ? 10.441 -4.228 8.138 1.00 92.56 67 GLY A O 1
ATOM 548 N N . PHE A 1 68 ? 11.228 -5.339 6.354 1.00 93.38 68 PHE A N 1
ATOM 549 C CA . PHE A 1 68 ? 9.938 -5.963 6.028 1.00 93.38 68 PHE A CA 1
ATOM 550 C C . PHE A 1 68 ? 9.343 -6.768 7.200 1.00 93.38 68 PHE A C 1
ATOM 552 O O . PHE A 1 68 ? 8.130 -6.839 7.356 1.00 93.38 68 PHE A O 1
ATOM 559 N N . ASN A 1 69 ? 10.187 -7.261 8.112 1.00 91.94 69 ASN A N 1
ATOM 560 C CA . ASN A 1 69 ? 9.764 -7.941 9.340 1.00 91.94 69 ASN A CA 1
ATOM 561 C C . ASN A 1 69 ? 8.841 -7.097 10.243 1.00 91.94 69 ASN A C 1
ATOM 563 O O . ASN A 1 69 ? 8.112 -7.661 11.054 1.00 91.94 69 ASN A O 1
ATOM 567 N N . SER A 1 70 ? 8.857 -5.760 10.141 1.00 94.31 70 SER A N 1
ATOM 568 C CA . SER A 1 70 ? 7.959 -4.898 10.922 1.00 94.31 70 SER A CA 1
ATOM 569 C C . SER A 1 70 ? 6.601 -4.653 10.258 1.00 94.31 70 SER A C 1
ATOM 571 O O . SER A 1 70 ? 5.704 -4.120 10.915 1.00 94.31 70 SER A O 1
ATOM 573 N N . VAL A 1 71 ? 6.420 -5.066 8.997 1.00 97.19 71 VAL A N 1
ATOM 574 C CA . VAL A 1 71 ? 5.176 -4.853 8.243 1.00 97.19 71 VAL A CA 1
ATOM 575 C C . VAL A 1 71 ? 4.003 -5.553 8.915 1.00 97.19 71 VAL A C 1
ATOM 577 O O . VAL A 1 71 ? 2.986 -4.906 9.135 1.00 97.19 71 VAL A O 1
ATOM 580 N N . GLU A 1 72 ? 4.152 -6.808 9.346 1.00 97.50 72 GLU A N 1
ATOM 581 C CA . GLU A 1 72 ? 3.076 -7.561 10.018 1.00 97.50 72 GLU A CA 1
ATOM 582 C C . GLU A 1 72 ? 2.482 -6.800 11.207 1.00 97.50 72 GLU A C 1
ATOM 584 O O . GLU A 1 72 ? 1.267 -6.648 11.323 1.00 97.50 72 GLU A O 1
ATOM 589 N N . ARG A 1 73 ? 3.339 -6.198 12.040 1.00 96.88 73 ARG A N 1
ATOM 590 C CA . ARG A 1 73 ? 2.891 -5.387 13.177 1.00 96.88 73 ARG A CA 1
ATOM 591 C C . ARG A 1 73 ? 2.054 -4.186 12.729 1.00 96.88 73 ARG A C 1
ATOM 593 O O . ARG A 1 73 ? 1.067 -3.861 13.387 1.00 96.88 73 ARG A O 1
ATOM 600 N N . LEU A 1 74 ? 2.442 -3.509 11.648 1.00 97.69 74 LEU A N 1
ATOM 601 C CA . LEU A 1 74 ? 1.681 -2.380 11.102 1.00 97.69 74 LEU A CA 1
ATOM 602 C C . LEU A 1 74 ? 0.318 -2.843 10.568 1.00 97.69 74 LEU A C 1
ATOM 604 O O . LEU A 1 74 ? -0.696 -2.190 10.831 1.00 97.69 74 LEU A O 1
ATOM 608 N N . LEU A 1 75 ? 0.292 -3.987 9.874 1.00 98.31 75 LEU A N 1
ATOM 609 C CA . LEU A 1 75 ? -0.935 -4.598 9.361 1.00 98.31 75 LEU A CA 1
ATOM 610 C C . LEU A 1 75 ? -1.893 -4.961 10.505 1.00 98.31 75 LEU A C 1
ATOM 612 O O . LEU A 1 75 ? -3.079 -4.634 10.443 1.00 98.31 75 LEU A O 1
ATOM 616 N N . ASP A 1 76 ? -1.383 -5.552 11.585 1.00 97.75 76 ASP A N 1
ATOM 617 C CA . ASP A 1 76 ? -2.173 -5.909 12.766 1.00 97.75 76 ASP A CA 1
ATOM 618 C C . ASP A 1 76 ? -2.728 -4.683 13.491 1.00 97.75 76 ASP A C 1
ATOM 620 O O . ASP A 1 76 ? -3.924 -4.613 13.785 1.00 97.75 76 ASP A O 1
ATOM 624 N N . GLN A 1 77 ? -1.885 -3.676 13.737 1.00 97.44 77 GLN A N 1
ATOM 625 C CA . GLN A 1 77 ? -2.283 -2.439 14.416 1.00 97.44 77 GLN A CA 1
ATOM 626 C C . GLN A 1 77 ? -3.426 -1.724 13.698 1.00 97.44 77 GLN A C 1
ATOM 628 O O . GLN A 1 77 ? -4.307 -1.144 14.339 1.00 97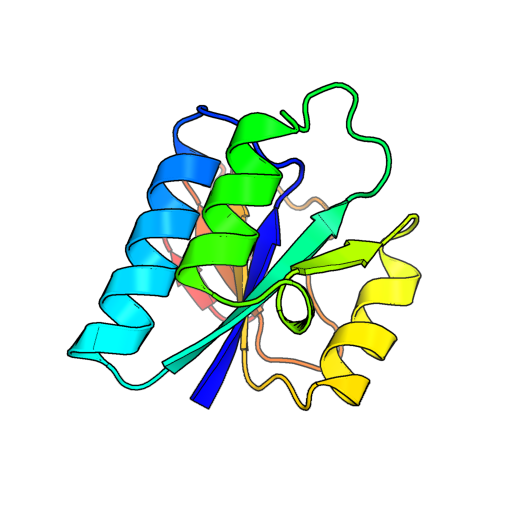.44 77 GLN A O 1
ATOM 633 N N . LYS A 1 78 ? -3.423 -1.762 12.364 1.00 97.88 78 LYS A N 1
ATOM 634 C CA . LYS A 1 78 ? -4.480 -1.165 11.548 1.00 97.88 78 LYS A CA 1
ATOM 635 C C . LYS A 1 78 ? -5.577 -2.148 11.169 1.00 97.88 78 LYS A C 1
ATOM 637 O O . LYS A 1 78 ? -6.536 -1.723 10.533 1.00 97.88 78 LYS A O 1
ATOM 642 N N . LYS A 1 79 ? -5.513 -3.402 11.627 1.00 97.69 79 LYS A N 1
ATOM 643 C CA . LYS A 1 79 ? -6.490 -4.458 11.322 1.00 97.69 79 LYS A CA 1
ATOM 644 C C . LYS A 1 79 ? -6.716 -4.579 9.813 1.00 97.69 79 LYS A C 1
ATOM 646 O O . LYS A 1 79 ? -7.845 -4.482 9.344 1.00 97.69 79 LYS A O 1
ATOM 651 N N . ILE A 1 80 ? -5.625 -4.678 9.062 1.00 98.50 80 ILE A N 1
ATOM 652 C CA . ILE A 1 80 ? -5.666 -4.827 7.609 1.00 98.50 80 ILE A CA 1
ATOM 653 C C . ILE A 1 80 ? -6.259 -6.193 7.250 1.00 98.50 80 ILE A C 1
ATOM 655 O O . ILE A 1 80 ? -5.923 -7.201 7.869 1.00 98.50 80 ILE A O 1
ATOM 659 N N . ASP A 1 81 ? -7.118 -6.226 6.235 1.00 98.31 81 ASP A N 1
ATOM 660 C CA . ASP A 1 81 ? -7.715 -7.457 5.712 1.00 98.31 81 ASP A CA 1
ATOM 661 C C . ASP A 1 81 ? -6.884 -8.018 4.546 1.00 98.31 81 ASP A C 1
ATOM 663 O O . ASP A 1 81 ? -6.631 -9.223 4.474 1.00 98.31 81 ASP A O 1
ATOM 667 N N . ILE A 1 82 ? -6.431 -7.134 3.648 1.00 98.50 82 ILE A N 1
ATOM 668 C CA . ILE A 1 82 ? -5.688 -7.480 2.429 1.00 98.50 82 ILE A CA 1
ATOM 669 C C . ILE A 1 82 ? -4.384 -6.689 2.350 1.00 98.50 82 ILE A C 1
ATOM 671 O O . ILE A 1 82 ? -4.381 -5.468 2.498 1.00 98.50 82 ILE A O 1
ATOM 675 N N . PHE A 1 83 ? -3.292 -7.385 2.042 1.00 98.62 83 PHE A N 1
ATOM 676 C CA . PHE A 1 83 ? -2.022 -6.783 1.649 1.00 98.62 83 PHE A CA 1
ATOM 677 C C . PHE A 1 83 ? -1.887 -6.850 0.124 1.00 98.62 83 PHE A C 1
ATOM 679 O O . PHE A 1 83 ? -1.927 -7.928 -0.461 1.00 98.62 83 PHE A O 1
ATOM 686 N N . TYR A 1 84 ? -1.784 -5.704 -0.533 1.00 98.62 84 TYR A N 1
ATOM 687 C CA . TYR A 1 84 ? -1.753 -5.577 -1.984 1.00 98.62 84 TYR A CA 1
ATOM 688 C C . TYR A 1 84 ? -0.391 -5.046 -2.430 1.00 98.62 84 TYR A C 1
ATOM 690 O O . TYR A 1 84 ? 0.040 -3.993 -1.963 1.00 98.62 84 TYR A O 1
ATOM 698 N N . ALA A 1 85 ? 0.265 -5.738 -3.359 1.00 97.94 85 ALA A N 1
ATOM 699 C CA . ALA A 1 85 ? 1.544 -5.319 -3.920 1.00 97.94 85 ALA A CA 1
ATOM 700 C C . ALA A 1 85 ? 1.467 -5.262 -5.449 1.00 97.94 85 ALA A C 1
ATOM 702 O O . ALA A 1 85 ? 1.216 -6.276 -6.101 1.00 97.94 85 ALA A O 1
ATOM 703 N N . LEU A 1 86 ? 1.706 -4.072 -6.009 1.00 97.62 86 LEU A N 1
ATOM 704 C CA . LEU A 1 86 ? 1.906 -3.860 -7.442 1.00 97.62 86 LEU A CA 1
ATOM 705 C C . LEU A 1 86 ? 3.411 -3.817 -7.718 1.00 97.62 86 LEU A C 1
ATOM 707 O O . LEU A 1 86 ? 4.095 -2.915 -7.239 1.00 97.62 86 LEU A O 1
ATOM 711 N N . LYS A 1 87 ? 3.938 -4.806 -8.438 1.00 95.31 87 LYS A N 1
ATOM 712 C CA . LYS A 1 87 ? 5.389 -5.047 -8.525 1.00 95.31 87 LYS A CA 1
ATOM 713 C C . LYS A 1 87 ? 5.772 -5.824 -9.782 1.00 95.31 87 LYS A C 1
ATOM 715 O O . LYS A 1 87 ? 4.912 -6.248 -10.544 1.00 95.31 87 LYS A O 1
ATOM 720 N N . SER A 1 88 ? 7.069 -6.010 -10.008 1.00 94.69 88 SER A N 1
ATOM 721 C CA . SER A 1 88 ? 7.606 -6.623 -11.229 1.00 94.69 88 SER A CA 1
ATOM 722 C C . SER A 1 88 ? 7.219 -8.091 -11.429 1.00 94.69 88 SER A C 1
ATOM 724 O O . SER A 1 88 ? 7.041 -8.518 -12.564 1.00 94.69 88 SER A O 1
ATOM 726 N N . GLY A 1 89 ? 6.998 -8.830 -10.340 1.00 93.50 89 GLY A N 1
ATOM 727 C CA . GLY A 1 89 ? 6.414 -10.173 -10.375 1.00 93.50 89 GLY A CA 1
ATOM 728 C C . GLY A 1 89 ? 7.334 -11.300 -9.934 1.00 93.50 89 GLY A C 1
ATOM 729 O O . GLY A 1 89 ? 6.842 -12.401 -9.700 1.00 93.50 89 GLY A O 1
ATOM 730 N N . GLU A 1 90 ? 8.631 -11.051 -9.783 1.00 96.38 90 GLU A N 1
ATOM 731 C CA . GLU A 1 90 ? 9.578 -12.002 -9.202 1.00 96.38 90 GLU A CA 1
ATOM 732 C C . GLU A 1 90 ? 9.293 -12.219 -7.712 1.00 96.38 90 GLU A C 1
ATOM 734 O O . GLU A 1 90 ? 8.733 -11.354 -7.031 1.00 96.38 90 GLU A O 1
ATOM 739 N N . ILE A 1 91 ? 9.695 -13.369 -7.176 1.00 95.94 91 ILE A N 1
ATOM 740 C CA . ILE A 1 91 ? 9.618 -13.636 -5.736 1.00 95.94 91 ILE A CA 1
ATOM 741 C C . ILE A 1 91 ? 10.661 -12.767 -5.015 1.00 95.94 91 ILE A C 1
ATOM 743 O O . ILE A 1 91 ? 11.856 -13.033 -5.077 1.00 95.94 91 ILE A O 1
ATOM 747 N N . ASP A 1 92 ? 10.196 -11.736 -4.308 1.00 93.69 92 ASP A N 1
ATOM 748 C CA . ASP A 1 92 ? 11.018 -10.767 -3.556 1.00 93.69 92 ASP A CA 1
ATOM 749 C C . ASP A 1 92 ? 10.718 -10.772 -2.045 1.00 93.69 92 ASP A C 1
ATOM 751 O O . ASP A 1 92 ? 11.214 -9.933 -1.296 1.00 93.69 92 ASP A O 1
ATOM 755 N N . HIS A 1 93 ? 9.878 -11.714 -1.606 1.00 93.06 93 HIS A N 1
ATOM 756 C CA . HIS A 1 93 ? 9.405 -11.862 -0.229 1.00 93.06 93 HIS A CA 1
ATOM 757 C C . HIS A 1 93 ? 8.591 -10.678 0.326 1.00 93.06 93 HIS A C 1
ATOM 759 O O . HIS A 1 93 ? 8.348 -10.621 1.531 1.00 93.06 93 HIS A O 1
ATOM 765 N N . VAL A 1 94 ? 8.082 -9.786 -0.531 1.00 95.44 94 VAL A N 1
ATOM 766 C CA . VAL A 1 94 ? 7.064 -8.779 -0.183 1.00 95.44 94 VAL A CA 1
ATOM 767 C C . VAL A 1 94 ? 5.693 -9.460 -0.130 1.00 95.44 94 VAL A C 1
ATOM 769 O O . VAL A 1 94 ? 4.820 -9.272 -0.975 1.00 95.44 94 VAL A O 1
ATOM 772 N N . VAL A 1 95 ? 5.526 -10.332 0.862 1.00 96.56 95 VAL A N 1
ATOM 773 C CA . VAL A 1 95 ? 4.322 -11.138 1.080 1.00 96.56 95 VAL A CA 1
ATOM 774 C C . VAL A 1 95 ? 4.026 -11.178 2.569 1.00 96.56 95 VAL A C 1
ATOM 776 O O . VAL A 1 95 ? 4.916 -11.455 3.369 1.00 96.56 95 VAL A O 1
ATOM 779 N N . SER A 1 96 ? 2.775 -10.913 2.941 1.00 96.06 96 SER A N 1
ATOM 780 C CA . SER A 1 96 ? 2.354 -11.049 4.330 1.00 96.06 96 SER A CA 1
ATOM 781 C C . SER A 1 96 ? 2.163 -12.521 4.695 1.00 96.06 96 SER A C 1
ATOM 783 O O . SER A 1 96 ? 1.583 -13.289 3.928 1.00 96.06 96 SER A O 1
ATOM 785 N N . ASN A 1 97 ? 2.612 -12.895 5.892 1.00 92.19 97 ASN A N 1
ATOM 786 C CA . ASN A 1 97 ? 2.390 -14.219 6.473 1.00 92.19 97 ASN A CA 1
ATOM 787 C C . ASN A 1 97 ? 1.064 -14.300 7.245 1.00 92.19 97 ASN A C 1
ATOM 789 O O . ASN A 1 97 ? 0.557 -15.397 7.475 1.00 92.19 97 ASN A O 1
ATOM 793 N N . GLY A 1 98 ? 0.514 -13.156 7.669 1.00 93.25 98 GLY A N 1
ATOM 794 C CA . GLY A 1 98 ? -0.720 -13.080 8.452 1.00 93.25 98 GLY A CA 1
ATOM 795 C C . GLY A 1 98 ? -1.959 -12.666 7.657 1.00 93.25 98 GLY A C 1
ATOM 796 O O . GLY A 1 98 ? -3.078 -12.902 8.114 1.00 93.25 98 GLY A O 1
ATOM 797 N N . ARG A 1 99 ? -1.791 -12.039 6.483 1.00 95.94 99 ARG A N 1
ATOM 798 C CA . ARG A 1 99 ? -2.883 -11.467 5.679 1.00 95.94 99 ARG A C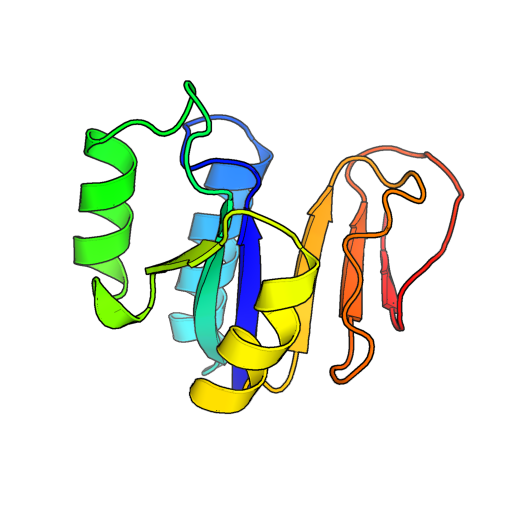A 1
ATOM 799 C C . ARG A 1 99 ? -2.925 -12.044 4.280 1.00 95.94 99 ARG A C 1
ATOM 801 O O . ARG A 1 99 ? -1.904 -12.423 3.709 1.00 95.94 99 ARG A O 1
ATOM 808 N N . LYS A 1 100 ? -4.125 -12.031 3.693 1.00 97.69 100 LYS A N 1
ATOM 809 C CA . LYS A 1 100 ? -4.291 -12.370 2.282 1.00 97.69 100 LYS A CA 1
ATOM 810 C C . LYS A 1 100 ? -3.468 -11.391 1.449 1.00 97.69 100 LYS A C 1
ATOM 812 O O . LYS A 1 100 ? -3.763 -10.197 1.428 1.00 97.69 100 LYS A O 1
ATOM 817 N N . THR A 1 101 ? -2.463 -11.914 0.761 1.00 98.12 101 THR A N 1
ATOM 818 C CA . THR A 1 101 ? -1.594 -11.147 -0.123 1.00 98.12 101 THR A CA 1
ATOM 819 C C . THR A 1 101 ? -2.074 -11.257 -1.566 1.00 98.12 101 THR A C 1
ATOM 821 O O . THR A 1 101 ? -2.228 -12.361 -2.094 1.00 98.12 101 THR A O 1
ATOM 824 N N . VAL A 1 102 ? -2.302 -10.111 -2.200 1.00 98.06 102 VAL A N 1
ATOM 825 C CA . VAL A 1 102 ? -2.675 -9.978 -3.610 1.00 98.06 102 VAL A CA 1
ATOM 826 C C . VAL A 1 102 ? -1.507 -9.350 -4.358 1.00 98.06 102 VAL A C 1
ATOM 828 O O . VAL A 1 102 ? -1.127 -8.213 -4.083 1.00 98.06 102 VAL A O 1
ATOM 831 N N . ILE A 1 103 ? -0.945 -10.101 -5.298 1.00 98.06 103 ILE A N 1
ATOM 832 C CA . ILE A 1 103 ? 0.151 -9.670 -6.156 1.00 98.06 103 ILE A CA 1
ATOM 833 C C . ILE A 1 103 ? -0.421 -9.272 -7.511 1.00 98.06 103 ILE A C 1
ATOM 835 O O . ILE A 1 103 ? -1.019 -10.089 -8.210 1.00 98.06 103 ILE A O 1
ATOM 839 N N . HIS A 1 104 ? -0.216 -8.014 -7.878 1.00 97.31 104 HIS A N 1
ATOM 840 C CA . HIS A 1 104 ? -0.451 -7.506 -9.220 1.00 97.31 104 HIS A CA 1
ATOM 841 C C . HIS A 1 104 ? 0.918 -7.315 -9.873 1.00 97.31 104 HIS A C 1
ATOM 843 O O . HIS A 1 104 ? 1.696 -6.434 -9.509 1.00 97.31 104 HIS A O 1
ATOM 849 N N . SER A 1 105 ? 1.237 -8.206 -10.797 1.00 96.38 105 SER A N 1
ATOM 850 C CA . SER A 1 105 ? 2.469 -8.201 -11.562 1.00 96.38 105 SER A CA 1
ATOM 851 C C . SER A 1 105 ? 2.345 -7.255 -12.746 1.00 96.38 105 SER A C 1
ATOM 853 O O . SER A 1 105 ? 1.370 -7.331 -13.482 1.00 96.38 105 SER A O 1
ATOM 855 N N . VAL A 1 106 ? 3.334 -6.391 -12.966 1.00 95.31 106 VAL A N 1
ATOM 856 C CA . VAL A 1 106 ? 3.392 -5.530 -14.165 1.00 95.31 106 VAL A CA 1
ATOM 857 C C . VAL A 1 106 ? 4.363 -6.045 -15.230 1.00 95.31 106 VAL A C 1
ATOM 859 O O . VAL A 1 106 ? 4.372 -5.534 -16.349 1.00 95.31 106 VAL A O 1
ATOM 862 N N . PHE A 1 107 ? 5.149 -7.083 -14.922 1.00 92.81 107 PHE A N 1
ATOM 863 C CA . PHE A 1 107 ? 5.967 -7.806 -15.899 1.00 92.81 107 PHE A CA 1
ATOM 864 C C . PHE A 1 107 ? 5.680 -9.309 -15.867 1.00 92.81 107 PHE A C 1
ATOM 866 O O . PHE A 1 107 ? 5.207 -9.863 -14.873 1.00 92.81 107 PHE A O 1
ATOM 873 N N . GLY A 1 108 ? 5.948 -9.974 -16.992 1.00 87.88 108 GLY A N 1
ATOM 874 C CA . GLY A 1 108 ? 5.655 -11.391 -17.206 1.00 87.88 108 GLY A CA 1
ATOM 875 C C . GLY A 1 108 ? 6.689 -12.299 -16.553 1.00 87.88 108 GLY A C 1
ATOM 876 O O . GLY A 1 108 ? 7.274 -13.143 -17.226 1.00 87.88 108 GLY A O 1
ATOM 877 N N . ALA A 1 109 ? 6.945 -12.111 -15.257 1.00 88.81 109 ALA A N 1
ATOM 878 C CA . ALA A 1 109 ? 7.933 -12.886 -14.510 1.00 88.81 109 ALA A CA 1
ATOM 879 C C . ALA A 1 109 ? 7.564 -14.379 -14.416 1.00 88.81 109 ALA A C 1
ATOM 881 O O . ALA A 1 109 ? 8.449 -15.214 -14.245 1.00 88.81 109 ALA A O 1
ATOM 882 N N . ASN A 1 110 ? 6.272 -14.724 -14.543 1.00 89.31 110 ASN A N 1
ATOM 883 C CA . ASN A 1 110 ? 5.745 -16.094 -14.461 1.00 89.31 110 ASN A CA 1
ATOM 884 C C . ASN A 1 110 ? 6.130 -16.827 -13.163 1.00 89.31 110 ASN A C 1
ATOM 886 O O . ASN A 1 110 ? 6.333 -18.040 -13.152 1.00 89.31 110 ASN A O 1
ATOM 890 N N . GLN A 1 111 ? 6.214 -16.086 -12.056 1.00 95.56 111 GLN A N 1
ATOM 891 C CA . GLN A 1 111 ? 6.508 -16.614 -10.723 1.00 95.56 111 GLN A CA 1
ATOM 892 C C . GLN A 1 111 ? 5.321 -16.349 -9.784 1.00 95.56 111 GLN A C 1
ATOM 894 O O . GLN A 1 111 ? 5.394 -15.441 -8.956 1.00 95.56 111 GLN A O 1
ATOM 899 N N . PRO A 1 112 ? 4.201 -17.087 -9.906 1.00 95.50 112 PRO A N 1
ATOM 900 C CA . PRO A 1 112 ? 3.029 -16.857 -9.067 1.00 95.50 112 PRO A CA 1
ATOM 901 C C . PRO A 1 112 ? 3.354 -17.075 -7.582 1.00 95.50 112 PRO A C 1
ATOM 903 O O . PRO A 1 112 ? 3.916 -18.098 -7.195 1.00 95.50 112 PRO A O 1
ATOM 906 N N . HIS A 1 113 ? 2.992 -16.100 -6.749 1.00 96.19 113 HIS A N 1
ATOM 907 C CA . HIS A 1 113 ? 3.187 -16.111 -5.298 1.00 96.19 113 HIS A CA 1
ATOM 908 C C . HIS A 1 113 ? 2.113 -15.263 -4.599 1.00 96.19 113 HIS A C 1
ATOM 910 O O . HIS A 1 113 ? 1.286 -14.622 -5.248 1.00 96.19 113 HIS A O 1
ATOM 916 N N . GLY A 1 114 ? 2.115 -15.270 -3.264 1.00 95.81 114 GLY A N 1
ATOM 917 C CA . GLY A 1 114 ? 1.009 -14.729 -2.474 1.00 95.81 114 GLY A CA 1
ATOM 918 C C . GLY A 1 114 ? -0.221 -15.639 -2.539 1.00 95.81 114 GLY A C 1
ATOM 919 O O . GLY A 1 114 ? -0.118 -16.825 -2.848 1.00 95.81 114 GLY A O 1
ATOM 920 N N . ASN A 1 115 ? -1.396 -15.098 -2.224 1.00 97.62 115 ASN A N 1
ATOM 921 C CA . ASN A 1 115 ? -2.653 -15.852 -2.264 1.00 97.62 115 ASN A CA 1
ATOM 922 C C . ASN A 1 115 ? -3.409 -15.664 -3.584 1.00 97.62 115 ASN A C 1
ATOM 924 O O . ASN A 1 115 ? -4.175 -16.539 -3.977 1.00 97.62 115 ASN A O 1
ATOM 928 N N . VAL A 1 116 ? -3.235 -14.514 -4.237 1.00 97.25 116 VAL A N 1
ATOM 929 C CA . VAL A 1 116 ? -3.782 -14.204 -5.564 1.00 97.25 116 VAL A CA 1
ATOM 930 C C . VAL A 1 116 ? -2.677 -13.535 -6.367 1.00 97.25 116 VAL A C 1
ATOM 932 O O . VAL A 1 116 ? -2.027 -12.628 -5.853 1.00 97.25 116 VAL A O 1
ATOM 935 N N . TYR A 1 117 ? -2.494 -13.966 -7.610 1.00 96.75 117 TYR A N 1
ATOM 936 C CA . TYR A 1 117 ? -1.516 -13.415 -8.541 1.00 96.75 117 TYR A CA 1
ATOM 937 C C . TYR A 1 117 ? -2.219 -13.061 -9.853 1.00 96.75 117 TYR A C 1
ATOM 939 O O . TYR A 1 117 ? -2.915 -13.906 -10.417 1.00 96.75 117 TYR A O 1
ATOM 947 N N . ALA A 1 118 ? -2.047 -11.828 -10.320 1.00 95.38 118 ALA A N 1
ATOM 948 C CA . ALA A 1 118 ? -2.542 -11.341 -11.606 1.00 95.38 118 ALA A CA 1
ATOM 949 C C . ALA A 1 118 ? -1.388 -10.701 -12.388 1.00 95.38 118 ALA A C 1
ATOM 951 O O . ALA A 1 118 ? -0.572 -10.013 -11.780 1.00 95.38 118 ALA A O 1
ATOM 952 N N . TYR A 1 119 ? -1.325 -10.934 -13.700 1.00 88.38 119 TYR A N 1
ATOM 953 C CA . TYR A 1 119 ? -0.393 -10.316 -14.650 1.00 88.38 119 TYR A CA 1
ATOM 954 C C . TYR A 1 119 ? -1.186 -9.764 -15.835 1.00 88.38 119 TYR A C 1
ATOM 956 O O . TYR A 1 119 ? -2.139 -10.469 -16.247 1.00 88.38 119 TYR A O 1
#

Foldseek 3Di:
DEEEEEDQAQADDPQNVVSVVCCQCCCVPVVYQYAYEYEPPPPRHDPVRLVVCCVRRNNLRYHYDPDLVCVQVVCVVVVHAEYEYEEQQDPPVNEDPVHQYAYEHPHPPVRDDGNHYHD

Secondary structure (DSSP, 8-state):
-EEEEEESS-SSSHHHHHHHHHHHHHHHHH--EEEEEEETT-TT--HHHHHHHHHHH-GGGEEEESSGGGHHHHHHHTT-SEEEEEE-SS--S---SSSEEEEEESS------SSEEE-